Protein AF-A0A243PHP3-F1 (afdb_monomer_lite)

Sequence (68 aa):
MSGQTPSDGDRRLLDKPGFAQEFLRRNPRYRSDYQKVMRTRRSSTEEQEVMARRWGLAFPLRAWLVRG

Structure (mmCIF, N/CA/C/O backbone):
data_AF-A0A243PHP3-F1
#
_entry.id   AF-A0A243PHP3-F1
#
loop_
_atom_site.group_PDB
_atom_site.id
_atom_site.type_symbol
_atom_site.label_atom_id
_atom_site.label_alt_id
_atom_site.label_comp_id
_atom_site.label_asym_id
_atom_site.label_entity_id
_atom_site.label_seq_id
_atom_site.pdbx_PDB_ins_code
_atom_site.Cartn_x
_atom_site.Cartn_y
_atom_site.Cartn_z
_atom_site.occupancy
_atom_site.B_iso_or_equiv
_atom_site.auth_seq_id
_atom_site.auth_comp_id
_atom_site.auth_asym_id
_atom_site.auth_atom_id
_atom_site.pdbx_PDB_model_num
ATOM 1 N N . MET A 1 1 ? -19.985 18.351 -22.235 1.00 38.59 1 MET A N 1
ATOM 2 C CA . MET A 1 1 ? -18.540 18.422 -21.933 1.00 38.59 1 MET A CA 1
ATOM 3 C C . MET A 1 1 ? -18.270 17.525 -20.735 1.00 38.59 1 MET A C 1
ATOM 5 O O . MET A 1 1 ? -18.447 17.960 -19.607 1.00 38.59 1 MET A O 1
ATOM 9 N N . SER A 1 2 ? -17.960 16.250 -20.969 1.00 42.62 2 SER A N 1
ATOM 10 C CA . SER A 1 2 ? -17.682 15.299 -19.886 1.00 42.62 2 SER A CA 1
ATOM 11 C C . SER A 1 2 ? -16.196 15.353 -19.562 1.00 42.62 2 SER A C 1
ATOM 13 O O . SER A 1 2 ? -15.365 15.145 -20.445 1.00 42.62 2 SER A O 1
ATOM 15 N N . GLY A 1 3 ? -15.885 15.711 -18.316 1.00 41.38 3 GLY A N 1
ATOM 16 C CA . GLY A 1 3 ? -14.527 15.842 -17.807 1.00 41.38 3 GLY A CA 1
ATOM 17 C C . GLY A 1 3 ? -13.734 14.563 -18.032 1.00 41.38 3 GLY A C 1
ATOM 18 O O . GLY A 1 3 ? -14.093 13.498 -17.536 1.00 41.38 3 GLY A O 1
ATOM 19 N N . GLN A 1 4 ? -12.657 14.685 -18.800 1.00 45.06 4 GLN A N 1
ATOM 20 C CA . GLN A 1 4 ? -11.617 13.676 -18.867 1.00 45.06 4 GLN A CA 1
ATOM 21 C C . GLN A 1 4 ? -10.933 13.665 -17.502 1.00 45.06 4 GLN A C 1
ATOM 23 O O . GLN A 1 4 ? -10.139 14.549 -17.186 1.00 45.06 4 GLN A O 1
ATOM 28 N N . THR A 1 5 ? -11.273 12.692 -16.663 1.00 55.50 5 THR A N 1
ATOM 29 C CA . THR A 1 5 ? -10.409 12.313 -15.548 1.00 55.50 5 THR A CA 1
ATOM 30 C C . THR A 1 5 ? -9.056 11.947 -16.166 1.00 55.50 5 THR A C 1
ATOM 32 O O . THR A 1 5 ? -9.052 11.134 -17.095 1.00 55.50 5 THR A O 1
ATOM 35 N N . PRO A 1 6 ? -7.924 12.533 -15.736 1.00 45.09 6 PRO A N 1
ATOM 36 C CA . PRO A 1 6 ? -6.619 12.141 -16.248 1.00 45.09 6 PRO A CA 1
ATOM 37 C C . PRO A 1 6 ? -6.485 10.627 -16.089 1.00 45.09 6 PRO A C 1
ATOM 39 O O . PRO A 1 6 ? -6.636 10.108 -14.982 1.00 45.09 6 PRO A O 1
ATOM 42 N N . SER A 1 7 ? -6.300 9.910 -17.199 1.00 55.88 7 SER A N 1
ATOM 43 C CA . SER A 1 7 ? -6.024 8.476 -17.157 1.00 55.88 7 SER A CA 1
ATOM 44 C C . SER A 1 7 ? -4.809 8.266 -16.255 1.00 55.88 7 SER A C 1
ATOM 46 O O . SER A 1 7 ? -3.839 9.008 -16.380 1.00 55.88 7 SER A O 1
ATOM 48 N N . ASP A 1 8 ? -4.900 7.285 -15.360 1.00 55.44 8 ASP A N 1
ATOM 49 C CA . ASP A 1 8 ? -4.013 6.919 -14.238 1.00 55.44 8 ASP A CA 1
ATOM 50 C C . ASP A 1 8 ? -2.569 6.523 -14.676 1.00 55.44 8 ASP A C 1
ATOM 52 O O . ASP A 1 8 ? -2.023 5.508 -14.254 1.00 55.44 8 ASP A O 1
ATOM 56 N N . GLY A 1 9 ? -1.945 7.306 -15.562 1.00 55.88 9 GLY A N 1
ATOM 57 C CA . GLY A 1 9 ? -0.654 7.045 -16.191 1.00 55.88 9 GLY A CA 1
ATOM 58 C C . GLY A 1 9 ? -0.757 6.057 -17.352 1.00 55.88 9 GLY A C 1
ATOM 59 O O . GLY A 1 9 ? -1.383 5.000 -17.261 1.00 55.88 9 GLY A O 1
ATOM 60 N N . ASP A 1 10 ?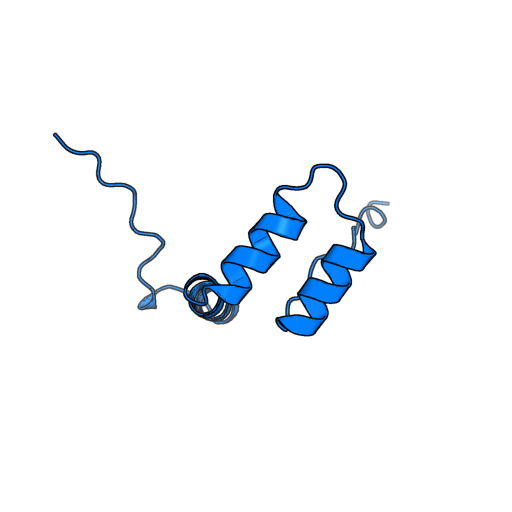 -0.123 6.374 -18.479 1.00 65.81 10 ASP A N 1
ATOM 61 C CA . ASP A 1 10 ? 0.175 5.349 -19.476 1.00 65.81 10 ASP A CA 1
ATOM 62 C C . ASP A 1 10 ? 1.025 4.268 -18.787 1.00 65.81 10 ASP A C 1
ATOM 64 O O . ASP A 1 10 ? 2.109 4.547 -18.280 1.00 65.81 10 ASP A O 1
ATOM 68 N N . ARG A 1 11 ? 0.524 3.027 -18.730 1.00 63.16 11 ARG A N 1
ATOM 69 C CA . ARG A 1 11 ? 1.183 1.901 -18.036 1.00 63.16 11 ARG A CA 1
ATOM 70 C C . ARG A 1 11 ? 2.595 1.642 -18.563 1.00 63.16 11 ARG A C 1
ATOM 72 O O . ARG A 1 11 ? 3.392 1.027 -17.864 1.00 63.16 11 ARG A O 1
ATOM 79 N N . ARG A 1 12 ? 2.889 2.098 -19.786 1.00 67.12 12 ARG A N 1
ATOM 80 C CA . ARG A 1 12 ? 4.212 2.031 -20.422 1.00 67.12 12 ARG A CA 1
ATOM 81 C C . ARG A 1 12 ? 5.223 2.999 -19.807 1.00 67.12 12 ARG A C 1
ATOM 83 O O . ARG A 1 12 ? 6.416 2.817 -20.010 1.00 67.12 12 ARG A O 1
ATOM 90 N N . LEU A 1 13 ? 4.751 4.006 -19.074 1.00 75.44 13 LEU A N 1
ATOM 91 C CA . LEU A 1 13 ? 5.563 5.031 -18.420 1.00 75.44 13 LEU A CA 1
ATOM 92 C C . LEU A 1 13 ? 5.785 4.755 -16.926 1.00 75.44 13 LEU A C 1
ATOM 94 O O . LEU A 1 13 ? 6.472 5.527 -16.265 1.00 75.44 13 LEU A O 1
ATOM 98 N N . LEU A 1 14 ? 5.200 3.682 -16.382 1.00 78.12 14 LEU A N 1
ATOM 99 C CA . LEU A 1 14 ? 5.378 3.320 -14.979 1.00 78.12 14 LEU A CA 1
ATOM 100 C C . LEU A 1 14 ? 6.738 2.650 -14.764 1.00 78.12 14 LEU A C 1
ATOM 102 O O . LEU A 1 14 ? 7.142 1.762 -15.517 1.00 78.12 14 LEU A O 1
ATOM 106 N N . ASP A 1 15 ? 7.413 3.037 -13.688 1.00 84.69 15 ASP A N 1
ATOM 107 C CA . ASP A 1 15 ? 8.560 2.304 -13.172 1.00 84.69 15 ASP A CA 1
ATOM 108 C C . ASP A 1 15 ? 8.122 0.955 -12.563 1.00 84.69 15 ASP A C 1
ATOM 110 O O . ASP A 1 15 ? 6.933 0.640 -12.449 1.00 84.69 15 ASP A O 1
ATOM 114 N N . LYS A 1 16 ? 9.085 0.103 -12.189 1.00 84.06 16 LYS A N 1
ATOM 115 C CA . LYS A 1 16 ? 8.780 -1.248 -11.675 1.00 84.06 16 LYS A CA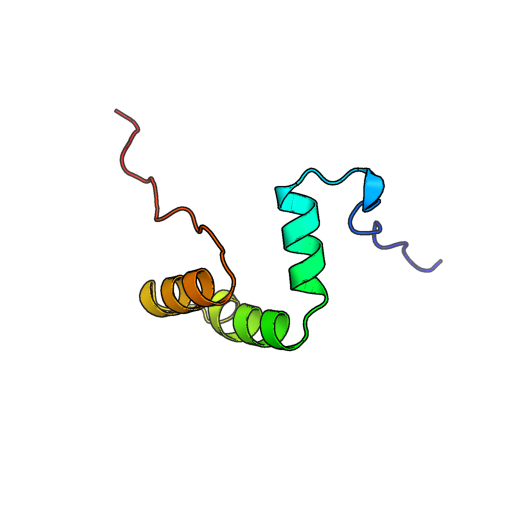 1
ATOM 116 C C . LYS A 1 16 ? 7.824 -1.218 -10.461 1.00 84.06 16 LYS A C 1
ATOM 118 O O . LYS A 1 16 ? 6.871 -2.002 -10.468 1.00 84.06 16 LYS A O 1
ATOM 123 N N . PRO A 1 17 ? 8.008 -0.336 -9.455 1.00 83.69 17 PRO A N 1
ATOM 124 C CA . PRO A 1 17 ? 7.051 -0.185 -8.358 1.00 83.69 17 PRO A CA 1
ATOM 125 C C . PRO A 1 17 ? 5.666 0.292 -8.813 1.00 83.69 17 PRO A C 1
ATOM 127 O O . PRO A 1 17 ? 4.661 -0.282 -8.390 1.00 83.69 17 PRO A O 1
ATOM 130 N N . GLY A 1 18 ? 5.590 1.287 -9.703 1.00 85.81 18 GLY A N 1
ATOM 131 C CA . GLY A 1 18 ? 4.326 1.784 -10.246 1.00 85.81 18 GLY A CA 1
ATOM 132 C C . GLY A 1 18 ? 3.556 0.704 -11.004 1.00 85.81 18 GLY A C 1
ATOM 133 O O . GLY A 1 18 ? 2.351 0.535 -10.807 1.00 85.81 18 GLY A O 1
ATOM 134 N N . PHE A 1 19 ? 4.252 -0.103 -11.807 1.00 86.31 19 PHE A N 1
ATOM 135 C CA . PHE A 1 19 ? 3.647 -1.221 -12.527 1.00 86.31 19 PHE A CA 1
ATOM 136 C C . PHE A 1 19 ? 3.110 -2.302 -11.576 1.00 86.31 19 PHE A C 1
ATOM 138 O O . PHE A 1 19 ? 1.988 -2.784 -11.758 1.00 86.31 19 PHE A O 1
ATOM 145 N N . ALA A 1 20 ? 3.872 -2.659 -10.537 1.00 88.94 20 ALA A N 1
ATOM 146 C CA . ALA A 1 20 ? 3.432 -3.606 -9.513 1.00 88.94 20 ALA A CA 1
ATOM 147 C C . ALA A 1 20 ? 2.184 -3.099 -8.767 1.00 88.94 20 ALA A C 1
ATOM 149 O O . ALA A 1 20 ? 1.214 -3.841 -8.592 1.00 88.94 20 ALA A O 1
ATOM 150 N N . GLN A 1 21 ? 2.157 -1.815 -8.407 1.00 87.50 21 GLN A N 1
ATOM 151 C CA . GLN A 1 21 ? 1.001 -1.192 -7.763 1.00 87.50 21 GLN A CA 1
ATOM 152 C C . GLN A 1 21 ? -0.244 -1.216 -8.665 1.00 87.50 21 GLN A C 1
ATOM 154 O O . GLN A 1 21 ? -1.358 -1.478 -8.206 1.00 87.50 21 GLN A O 1
ATOM 159 N N . GLU A 1 22 ? -0.065 -0.994 -9.963 1.00 90.12 22 GLU A N 1
ATOM 160 C CA . GLU A 1 22 ? 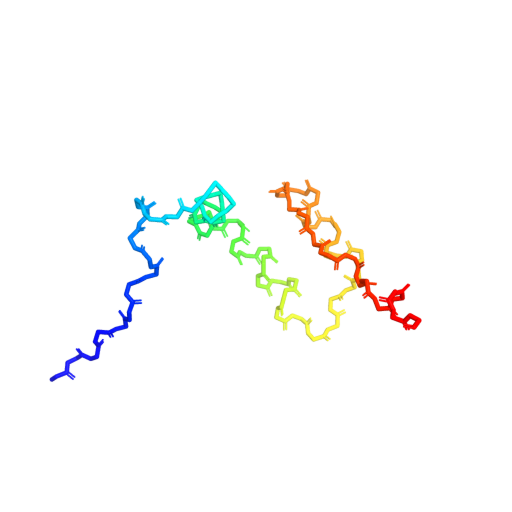-1.149 -0.989 -10.943 1.00 90.12 22 GLU A CA 1
ATOM 161 C C . GLU A 1 22 ? -1.679 -2.406 -11.251 1.00 90.12 22 GLU A C 1
ATOM 163 O O . GLU A 1 22 ? -2.858 -2.592 -11.577 1.00 9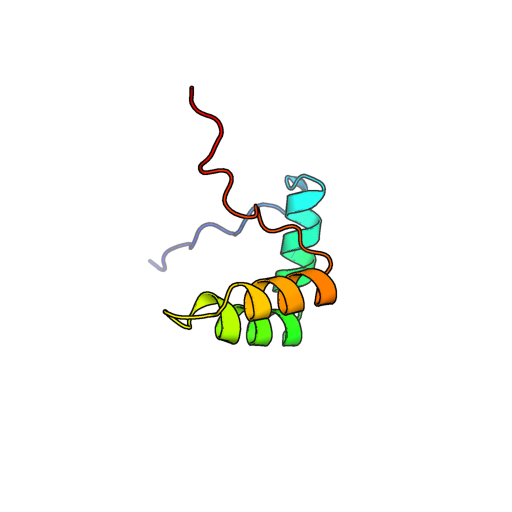0.12 22 GLU A O 1
ATOM 168 N N . PHE A 1 23 ? -0.851 -3.442 -11.082 1.00 89.25 23 PHE A N 1
ATOM 169 C CA . PHE A 1 23 ? -1.316 -4.831 -11.058 1.00 89.25 23 PHE A CA 1
ATOM 170 C C . PHE A 1 23 ? -2.211 -5.100 -9.838 1.00 89.25 23 PHE A C 1
ATOM 172 O O . PHE A 1 23 ? -3.311 -5.640 -9.981 1.00 89.25 23 PHE A O 1
ATOM 179 N N . LEU A 1 24 ? -1.796 -4.653 -8.648 1.00 92.38 24 LEU A N 1
ATOM 180 C CA . LEU A 1 24 ? -2.566 -4.819 -7.412 1.00 92.38 24 LEU A CA 1
ATOM 181 C C . LEU A 1 24 ? -3.914 -4.086 -7.454 1.00 92.38 24 LEU A C 1
ATOM 183 O O . LEU A 1 24 ? -4.935 -4.663 -7.077 1.00 92.38 24 LEU A O 1
ATOM 187 N N . ARG A 1 25 ? -3.964 -2.860 -7.994 1.00 89.44 25 ARG A N 1
ATOM 188 C CA . ARG A 1 25 ? -5.209 -2.074 -8.131 1.00 89.44 25 ARG A CA 1
ATOM 189 C C . ARG A 1 25 ? -6.299 -2.779 -8.941 1.00 89.44 25 ARG A C 1
ATOM 191 O O . ARG A 1 25 ? -7.481 -2.525 -8.703 1.00 89.44 25 ARG A O 1
ATOM 198 N N . ARG A 1 26 ? -5.942 -3.680 -9.863 1.00 91.44 26 ARG A N 1
ATOM 199 C CA . ARG A 1 26 ? -6.915 -4.474 -10.638 1.00 91.44 26 ARG A CA 1
ATOM 200 C C . ARG A 1 26 ? -7.494 -5.658 -9.868 1.00 91.44 26 ARG A C 1
ATOM 202 O O . ARG A 1 26 ? -8.540 -6.168 -10.258 1.00 91.44 26 ARG A O 1
ATOM 209 N N . ASN A 1 27 ? -6.858 -6.093 -8.783 1.00 94.56 27 ASN A N 1
ATOM 210 C CA . ASN A 1 27 ? -7.323 -7.234 -8.010 1.00 94.56 27 ASN A CA 1
ATOM 211 C C . ASN A 1 27 ? -8.473 -6.819 -7.062 1.00 94.56 27 ASN A C 1
ATOM 213 O O . ASN A 1 27 ? -8.268 -5.988 -6.171 1.00 94.56 27 ASN A O 1
ATOM 217 N N . PRO A 1 28 ? -9.683 -7.399 -7.184 1.00 95.06 28 PRO A N 1
ATOM 218 C CA . PRO A 1 28 ? -10.815 -7.029 -6.333 1.00 95.06 28 PRO A CA 1
ATOM 219 C C . PRO A 1 28 ? -10.578 -7.342 -4.847 1.00 95.06 28 PRO A C 1
ATOM 221 O O . PRO A 1 28 ? -11.045 -6.597 -3.985 1.00 95.06 28 PRO A O 1
ATOM 224 N N . ARG A 1 29 ? -9.805 -8.391 -4.525 1.00 95.56 29 ARG A N 1
ATOM 225 C CA . ARG A 1 29 ? -9.444 -8.722 -3.137 1.00 95.56 29 ARG A CA 1
ATOM 226 C C . ARG A 1 29 ? -8.514 -7.666 -2.544 1.00 95.56 29 ARG A C 1
ATOM 228 O O . ARG A 1 29 ? -8.753 -7.221 -1.426 1.00 95.56 29 ARG A O 1
ATOM 235 N N . TYR A 1 30 ? -7.529 -7.202 -3.316 1.00 94.44 30 TYR A N 1
ATOM 236 C CA . TYR A 1 30 ? -6.637 -6.115 -2.897 1.00 94.44 30 TYR A CA 1
ATOM 237 C C . TYR A 1 30 ? -7.422 -4.837 -2.613 1.00 94.44 30 TYR A C 1
ATOM 239 O O . TYR A 1 30 ? -7.237 -4.212 -1.575 1.00 94.44 30 TYR A O 1
ATOM 247 N N . ARG A 1 31 ? -8.355 -4.473 -3.502 1.00 93.31 31 ARG A N 1
ATOM 248 C CA . ARG A 1 31 ? -9.207 -3.290 -3.321 1.00 93.31 31 ARG A CA 1
ATOM 249 C C . ARG A 1 31 ? -10.032 -3.367 -2.039 1.00 93.31 31 ARG A C 1
ATOM 251 O O . ARG A 1 31 ? -10.122 -2.370 -1.329 1.00 93.31 31 ARG A O 1
ATOM 258 N N . SER A 1 32 ? -10.615 -4.529 -1.741 1.00 93.12 32 SER A N 1
ATOM 259 C CA . SER A 1 32 ? -11.366 -4.742 -0.500 1.00 93.12 32 SER A CA 1
ATOM 260 C C . SER A 1 32 ? -10.469 -4.600 0.732 1.00 93.12 32 SER A C 1
ATOM 262 O O . SER A 1 32 ? -10.851 -3.918 1.679 1.00 93.12 32 SER A O 1
ATOM 264 N N . ASP A 1 33 ? -9.297 -5.235 0.739 1.00 92.00 33 ASP A N 1
ATOM 265 C CA . ASP A 1 33 ? -8.357 -5.150 1.863 1.00 92.00 33 ASP A CA 1
ATOM 266 C C . ASP A 1 33 ? -7.864 -3.710 2.064 1.00 92.00 33 ASP A C 1
ATOM 268 O O . ASP A 1 33 ? -7.932 -3.179 3.169 1.00 92.00 33 ASP A O 1
ATOM 272 N N . TYR A 1 34 ? -7.472 -3.038 0.977 1.00 89.75 34 TYR A N 1
ATOM 273 C CA . TYR A 1 34 ? -7.040 -1.642 0.996 1.00 89.75 34 TYR A CA 1
ATOM 274 C C . TYR A 1 34 ? -8.125 -0.723 1.554 1.00 89.75 34 TYR A C 1
ATOM 276 O O . TYR A 1 34 ? -7.835 0.145 2.369 1.00 89.75 34 TYR A O 1
ATOM 284 N N . GLN A 1 35 ? -9.388 -0.906 1.160 1.00 90.12 35 GLN A N 1
ATOM 285 C CA . GLN A 1 35 ? -10.490 -0.108 1.699 1.00 90.12 35 GLN A CA 1
ATOM 286 C C . GLN A 1 35 ? -10.711 -0.360 3.192 1.00 90.12 35 GLN A C 1
ATOM 288 O O . GLN A 1 35 ? -10.916 0.603 3.924 1.00 90.12 35 GLN A O 1
ATOM 293 N N . LYS A 1 36 ? -10.643 -1.615 3.649 1.00 89.19 36 LYS A N 1
ATOM 294 C CA . LYS A 1 36 ? -10.802 -1.961 5.070 1.00 89.19 36 LYS A CA 1
ATOM 295 C C . LYS A 1 36 ? -9.715 -1.333 5.934 1.00 89.19 36 LYS A C 1
ATOM 297 O O . LYS A 1 36 ? -10.028 -0.768 6.975 1.00 89.19 36 LYS A O 1
ATOM 302 N N . VAL A 1 37 ? -8.465 -1.388 5.482 1.00 87.12 37 VAL A N 1
ATOM 303 C CA . VAL A 1 37 ? -7.329 -0.859 6.242 1.00 87.12 37 VAL A CA 1
ATOM 304 C C . VAL A 1 37 ? -7.243 0.664 6.101 1.00 87.12 37 VAL A C 1
ATOM 306 O O . VAL A 1 37 ? -7.257 1.378 7.090 1.00 87.12 37 VAL A O 1
ATOM 309 N N . MET A 1 38 ? -7.250 1.213 4.886 1.00 80.50 38 MET A N 1
ATOM 310 C CA . MET A 1 38 ? -6.952 2.638 4.670 1.00 80.50 38 MET A CA 1
ATOM 311 C C . MET A 1 38 ? -8.144 3.581 4.881 1.00 80.50 38 MET A C 1
ATOM 313 O O . MET A 1 38 ? -7.935 4.771 5.107 1.00 80.50 38 MET A O 1
ATOM 317 N N . ARG A 1 39 ? -9.399 3.103 4.815 1.00 77.88 39 ARG A N 1
ATOM 318 C CA . ARG A 1 39 ? -10.576 3.944 5.136 1.00 77.88 39 ARG A CA 1
ATOM 319 C C . ARG A 1 39 ? -10.957 3.909 6.612 1.00 77.88 39 ARG A C 1
ATOM 321 O O . ARG A 1 39 ? -11.749 4.743 7.051 1.00 77.88 39 ARG A O 1
ATOM 328 N N . THR A 1 40 ? -10.392 2.991 7.388 1.00 77.12 40 THR A N 1
ATOM 329 C CA . THR A 1 40 ? -10.610 2.945 8.832 1.00 77.12 40 THR A CA 1
ATOM 330 C C . THR A 1 40 ? -9.697 3.972 9.491 1.00 77.12 40 THR A C 1
ATOM 332 O O . THR A 1 40 ? -8.487 3.790 9.555 1.00 77.12 40 THR A O 1
ATOM 335 N N . ARG A 1 41 ? -10.275 5.059 10.030 1.00 67.06 41 ARG A N 1
ATOM 336 C CA . ARG A 1 41 ? -9.549 6.148 10.731 1.00 67.06 41 ARG A CA 1
ATOM 337 C C . ARG A 1 41 ? -8.614 5.674 11.859 1.00 67.06 41 ARG A C 1
ATOM 339 O O . ARG A 1 41 ? -7.806 6.464 12.335 1.00 67.06 41 ARG A O 1
ATOM 346 N N . ARG A 1 42 ? -8.759 4.426 12.314 1.00 68.81 42 ARG A N 1
ATOM 347 C CA . ARG A 1 42 ? -7.993 3.796 13.397 1.00 68.81 42 ARG A CA 1
ATOM 348 C C . ARG A 1 42 ? -7.404 2.437 13.014 1.00 68.81 42 ARG A C 1
ATOM 350 O O . ARG A 1 42 ? -7.221 1.621 13.910 1.00 68.81 42 ARG A O 1
ATOM 357 N N . SER A 1 43 ? -7.146 2.163 11.733 1.00 74.06 43 SER A N 1
ATOM 358 C CA . SER A 1 43 ? -6.503 0.889 11.391 1.00 74.06 43 SER A CA 1
ATOM 359 C C . SER A 1 43 ? -5.215 0.742 12.193 1.00 74.06 43 SER A C 1
ATOM 361 O O . SER A 1 43 ? -4.397 1.674 12.190 1.00 74.06 43 SER A O 1
ATOM 363 N N . SER A 1 44 ? -5.052 -0.374 12.893 1.00 81.88 44 SER A N 1
ATOM 364 C CA . SER A 1 44 ? -3.858 -0.575 13.706 1.00 81.88 44 SER A CA 1
ATOM 365 C C . SER A 1 44 ? -2.633 -0.733 12.799 1.00 81.88 44 SER A C 1
ATOM 367 O O . SER A 1 44 ? -2.739 -1.109 11.628 1.00 81.88 44 SER A O 1
ATOM 369 N N . THR A 1 45 ? -1.443 -0.451 13.332 1.00 83.00 45 THR A N 1
ATOM 370 C CA . THR A 1 45 ? -0.185 -0.751 12.627 1.00 83.00 45 THR A CA 1
ATOM 371 C C . THR A 1 45 ? -0.118 -2.233 12.249 1.00 83.00 45 THR A C 1
ATOM 373 O O . THR A 1 45 ? 0.335 -2.572 11.163 1.00 83.00 45 THR A O 1
ATOM 376 N N . GLU A 1 46 ? -0.656 -3.109 13.097 1.00 86.06 46 GLU A N 1
ATOM 377 C CA . GLU A 1 46 ? -0.723 -4.549 12.855 1.00 86.06 46 GLU A CA 1
ATOM 378 C C . GLU A 1 46 ? -1.605 -4.903 11.647 1.00 86.06 46 GLU A C 1
ATOM 380 O O . GLU A 1 46 ? -1.195 -5.689 10.798 1.00 86.06 46 GLU A O 1
ATOM 385 N N . GLU A 1 47 ? -2.775 -4.277 11.487 1.00 86.00 47 GLU A N 1
ATOM 386 C CA . GLU A 1 47 ? -3.633 -4.486 10.310 1.00 86.00 47 GLU A CA 1
ATOM 387 C C . GLU A 1 47 ? -2.947 -4.035 9.011 1.00 86.00 47 GLU A C 1
ATOM 389 O O . GLU A 1 47 ? -3.066 -4.693 7.971 1.00 86.00 47 GLU 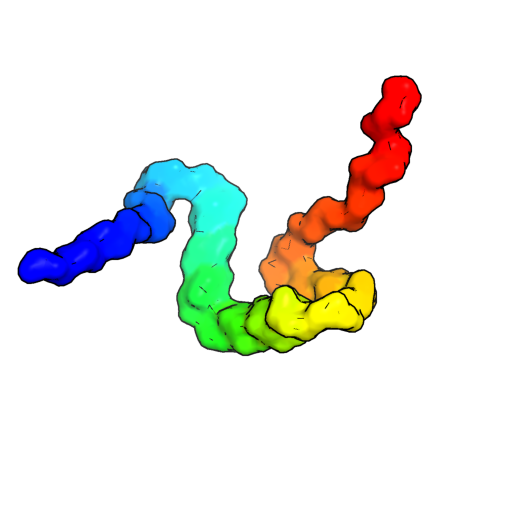A O 1
ATOM 394 N N . GLN A 1 48 ? -2.189 -2.936 9.072 1.00 85.50 48 GLN A N 1
ATOM 395 C CA . GLN A 1 48 ? -1.375 -2.468 7.950 1.00 85.50 48 GLN A CA 1
ATOM 396 C C . GLN A 1 48 ? -0.237 -3.444 7.638 1.00 85.50 48 GLN A C 1
ATOM 398 O O . GLN A 1 48 ? -0.019 -3.758 6.469 1.00 85.50 48 GLN A O 1
ATOM 403 N N . GLU A 1 49 ? 0.450 -3.975 8.651 1.00 87.12 49 GLU A N 1
ATOM 404 C CA . GLU A 1 49 ? 1.514 -4.970 8.482 1.00 87.12 49 GLU A CA 1
ATOM 405 C C . GLU A 1 49 ? 1.000 -6.292 7.910 1.00 87.12 49 GLU A C 1
ATOM 407 O O . GLU A 1 49 ? 1.611 -6.848 6.994 1.00 87.12 49 GLU A O 1
ATOM 412 N N . VAL A 1 50 ? -0.140 -6.787 8.398 1.00 89.62 50 VAL A N 1
ATOM 413 C CA . VAL A 1 50 ? -0.792 -7.994 7.873 1.00 89.62 50 VAL A CA 1
ATOM 414 C C . VAL A 1 50 ? -1.133 -7.807 6.397 1.00 89.62 50 VAL A C 1
ATOM 416 O O . VAL A 1 50 ? -0.835 -8.677 5.573 1.00 89.62 50 VAL A O 1
ATOM 419 N N . MET A 1 51 ? -1.695 -6.652 6.034 1.00 90.12 51 MET A N 1
ATOM 420 C CA . MET A 1 51 ? -1.953 -6.318 4.637 1.00 90.12 51 MET A CA 1
ATOM 421 C C . MET A 1 51 ? -0.656 -6.256 3.819 1.00 90.12 51 MET A C 1
ATOM 423 O O . MET A 1 51 ? -0.620 -6.777 2.701 1.00 90.12 51 MET A O 1
ATOM 427 N N . ALA A 1 52 ? 0.404 -5.655 4.365 1.00 89.94 52 ALA A N 1
ATOM 428 C CA . ALA A 1 52 ? 1.688 -5.524 3.684 1.00 89.94 52 ALA A CA 1
ATOM 429 C C . ALA A 1 52 ? 2.288 -6.889 3.355 1.00 89.94 52 ALA A C 1
ATOM 431 O O . ALA A 1 52 ? 2.605 -7.165 2.200 1.00 89.94 52 ALA A O 1
ATOM 432 N N . ARG A 1 53 ? 2.351 -7.778 4.352 1.00 90.25 53 ARG A N 1
ATOM 433 C CA . ARG A 1 53 ? 2.863 -9.145 4.196 1.00 90.25 53 ARG A CA 1
ATOM 434 C C . ARG A 1 53 ? 2.041 -9.943 3.189 1.00 90.25 53 ARG A C 1
ATOM 436 O O . ARG A 1 53 ? 2.612 -10.646 2.363 1.00 90.25 53 ARG A O 1
ATOM 443 N N . ARG A 1 54 ? 0.711 -9.801 3.212 1.00 93.19 54 ARG A N 1
ATOM 444 C CA . ARG A 1 54 ? -0.192 -10.504 2.288 1.00 93.19 54 ARG A CA 1
ATOM 445 C C . ARG A 1 54 ? 0.021 -10.108 0.826 1.00 93.19 54 ARG A C 1
ATOM 447 O O . ARG A 1 54 ? -0.094 -10.960 -0.051 1.00 93.19 54 ARG A O 1
ATOM 454 N N . TRP A 1 55 ? 0.280 -8.829 0.567 1.00 93.75 55 TRP A N 1
ATOM 455 C CA . TRP A 1 55 ? 0.354 -8.275 -0.789 1.00 93.75 55 TRP A CA 1
ATOM 456 C C . TRP A 1 55 ? 1.779 -7.952 -1.254 1.00 93.75 55 TRP A C 1
ATOM 458 O O . TRP A 1 55 ? 1.945 -7.434 -2.356 1.00 93.75 55 TRP A O 1
ATOM 468 N N . GLY A 1 56 ? 2.795 -8.262 -0.444 1.00 91.69 56 GLY A N 1
ATOM 469 C CA . GLY A 1 56 ? 4.194 -7.953 -0.743 1.00 91.69 56 GLY A CA 1
ATOM 470 C C . GLY A 1 56 ? 4.493 -6.452 -0.756 1.00 91.69 56 GLY A C 1
ATOM 471 O O . GLY A 1 56 ? 5.352 -6.006 -1.511 1.00 91.69 56 GLY A O 1
ATOM 472 N N . LEU A 1 57 ? 3.762 -5.660 0.035 1.00 88.50 57 LEU A N 1
ATOM 473 C CA . LEU A 1 57 ? 3.984 -4.219 0.144 1.00 88.50 57 LEU A CA 1
ATOM 474 C C . LEU A 1 57 ? 5.045 -3.919 1.201 1.00 88.50 57 LEU A C 1
ATOM 476 O O . LEU A 1 57 ? 5.092 -4.556 2.252 1.00 88.50 57 LEU A O 1
ATOM 480 N N . ALA A 1 58 ? 5.817 -2.865 0.962 1.00 79.94 58 ALA A N 1
ATOM 481 C CA . ALA A 1 58 ? 6.600 -2.202 1.991 1.00 79.94 58 ALA A CA 1
ATOM 482 C C . ALA A 1 58 ? 5.909 -0.878 2.329 1.00 79.94 58 ALA A C 1
ATOM 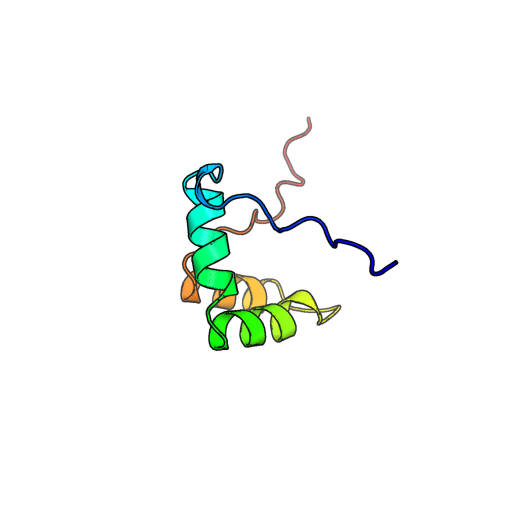484 O O . ALA A 1 58 ? 5.901 0.048 1.517 1.00 79.94 58 ALA A O 1
ATOM 485 N N . PHE A 1 59 ? 5.306 -0.781 3.513 1.00 66.81 59 PHE A N 1
ATOM 486 C CA . PHE A 1 59 ? 4.914 0.521 4.042 1.00 66.81 59 PHE A CA 1
ATOM 487 C C . PHE A 1 59 ? 6.124 1.130 4.749 1.00 66.81 59 PHE A C 1
ATOM 489 O O . PHE A 1 59 ? 6.803 0.416 5.491 1.00 66.81 59 PHE A O 1
ATOM 496 N N . PRO A 1 60 ? 6.411 2.429 4.567 1.00 61.56 60 PRO A N 1
ATOM 497 C CA . PRO A 1 60 ? 7.365 3.097 5.429 1.00 61.56 60 PRO A CA 1
ATOM 498 C C . PRO A 1 60 ? 6.809 3.057 6.858 1.00 61.56 60 PRO A C 1
ATOM 500 O O . PRO A 1 60 ? 5.881 3.790 7.205 1.00 61.56 60 PRO A O 1
ATOM 503 N N . LEU A 1 61 ? 7.372 2.176 7.687 1.00 56.19 61 LEU A N 1
ATOM 504 C CA . LEU A 1 61 ? 7.238 2.208 9.139 1.00 56.19 61 LEU A CA 1
ATOM 505 C C . LEU A 1 61 ? 7.817 3.545 9.594 1.00 56.19 61 LEU A C 1
ATOM 507 O O . LEU A 1 61 ? 9.024 3.665 9.746 1.00 56.19 61 LEU A O 1
ATOM 511 N N . ARG A 1 62 ? 6.963 4.572 9.677 1.00 56.69 62 ARG A N 1
ATOM 512 C CA . ARG A 1 62 ? 7.190 5.892 10.291 1.00 56.69 62 ARG A CA 1
ATOM 513 C C . ARG A 1 62 ? 8.668 6.180 10.600 1.00 56.69 62 ARG A C 1
ATOM 515 O O . ARG A 1 62 ? 9.084 6.108 11.751 1.00 56.69 62 ARG A O 1
ATOM 522 N N . ALA A 1 63 ? 9.446 6.575 9.595 1.00 50.50 63 ALA A N 1
ATOM 523 C CA . ALA A 1 63 ? 10.746 7.197 9.825 1.00 50.50 63 ALA A CA 1
ATOM 524 C C . ALA A 1 63 ? 10.529 8.644 10.309 1.00 50.50 63 ALA A C 1
ATOM 526 O O . ALA A 1 63 ? 10.857 9.599 9.619 1.00 50.50 63 ALA A O 1
ATOM 527 N N . TRP A 1 64 ? 9.924 8.820 11.486 1.00 54.12 64 TRP A N 1
ATOM 528 C CA . TRP A 1 64 ? 9.899 10.104 12.201 1.00 54.12 64 TRP A CA 1
ATOM 529 C C . TRP A 1 64 ? 11.018 10.169 13.246 1.00 54.12 64 TRP A C 1
ATOM 531 O O . TRP A 1 64 ? 10.858 10.781 14.296 1.00 54.12 64 TRP A O 1
ATOM 541 N N . LEU A 1 65 ? 12.158 9.524 12.980 1.00 55.88 65 LEU A N 1
ATOM 542 C CA . LEU A 1 65 ? 13.305 9.590 13.882 1.00 55.88 65 LEU A CA 1
ATOM 543 C C . LEU A 1 65 ? 14.655 9.554 13.160 1.00 55.88 65 LEU A C 1
ATOM 545 O O . LEU A 1 65 ? 15.557 8.859 13.593 1.00 55.88 65 LEU A O 1
ATOM 549 N N . VAL A 1 66 ? 14.806 10.314 12.071 1.00 53.31 66 VAL A N 1
ATOM 550 C CA . VAL A 1 66 ? 16.124 10.831 11.654 1.00 53.31 66 VAL A CA 1
ATOM 551 C C . VAL A 1 66 ? 15.943 12.215 11.019 1.00 53.31 66 VAL A C 1
ATOM 553 O O . VAL A 1 66 ? 15.965 12.381 9.804 1.00 53.31 66 VAL A O 1
ATOM 556 N N . ARG A 1 67 ? 15.735 13.229 11.857 1.00 46.34 67 ARG A N 1
ATOM 557 C CA . ARG A 1 67 ? 16.270 14.576 11.619 1.00 46.34 67 ARG A CA 1
ATOM 558 C C . ARG A 1 67 ? 16.868 15.024 12.946 1.00 46.34 67 ARG A C 1
ATOM 560 O O . ARG A 1 67 ? 16.138 15.482 13.820 1.00 46.34 67 ARG A O 1
ATOM 567 N N . GLY A 1 68 ? 18.157 14.732 13.109 1.00 45.88 68 GLY A N 1
ATOM 568 C CA . GLY A 1 68 ? 19.030 15.541 13.957 1.00 45.88 68 GLY A CA 1
ATOM 569 C C . GLY A 1 68 ? 19.338 16.861 13.265 1.00 45.88 68 GLY A C 1
ATOM 570 O O . GLY A 1 68 ? 19.120 16.935 12.029 1.00 45.88 68 GLY A O 1
#

Foldseek 3Di:
DDDDPPPPDDLVPDDPVRVLVVVLVPDPVSVVLCCVQVVPPCRDPVSVVVSCVVSVHDDPPDPPPPDD

Radius of gyration: 15.39 Å; chains: 1; bounding box: 38×29×36 Å

Secondary structure (DSSP, 8-state):
----PPPS--GGG--HHHHHHHHHHH-HHHHHHHHHHHSSTT--HHHHHHHHHHHT--------S---

pLDDT: mean 75.92, std 17.03, range [38.59, 95.56]